Protein AF-A0A554LHC1-F1 (afdb_monomer)

Organism: NCBI:txid2017148

Mean predicted aligned error: 5.42 Å

Sequence (116 aa):
MLSLILASFFDATATSIDKFVINRKGLKIDVFLFYLFFYLFISAGIMLLLFGFHISTEMFSLDNLILFVLMILIAITWNWFYFRGLKSEKLEEFESWILFAPLLTIIFSILFFNFN

Radius of gyration: 17.35 Å; Cα contacts (8 Å, |Δi|>4): 31; chains: 1; bounding box: 40×37×42 Å

Foldseek 3Di:
DVVVVVVVVVVLVVLVVLLCCCAVVVDDLVVVVVVVVVVVVVVVVVCCVVVHVDDDPVCVDPVNVVVVVVVVVVVSVVSSVLSVCSNPDDPVVSVVVVVCVVVVVVVVCCVPVVDD

Structure (mmCIF, N/CA/C/O backbone):
data_AF-A0A554LHC1-F1
#
_entry.id   AF-A0A554LHC1-F1
#
loop_
_atom_site.group_PDB
_atom_site.id
_atom_site.type_symbol
_atom_site.label_atom_id
_atom_site.label_alt_id
_atom_site.label_comp_id
_atom_site.label_asym_id
_atom_site.label_entity_id
_atom_site.label_seq_id
_atom_site.pdbx_PDB_ins_code
_atom_site.Cartn_x
_atom_site.Cartn_y
_atom_site.Cartn_z
_atom_site.occupancy
_atom_site.B_iso_or_equiv
_atom_site.auth_seq_id
_atom_site.auth_comp_id
_atom_site.auth_asym_id
_atom_site.auth_atom_id
_atom_site.pdbx_PDB_model_num
ATOM 1 N N . MET A 1 1 ? 19.625 4.550 13.975 1.00 81.31 1 MET A N 1
ATOM 2 C CA . MET A 1 1 ? 18.699 4.502 15.133 1.00 81.31 1 MET A CA 1
ATOM 3 C C . MET A 1 1 ? 17.629 5.582 15.046 1.00 81.31 1 MET A C 1
ATOM 5 O O . MET A 1 1 ? 16.467 5.214 15.015 1.00 81.31 1 MET A O 1
ATOM 9 N N . LEU A 1 2 ? 17.978 6.871 14.914 1.00 92.62 2 LEU A N 1
ATOM 10 C CA . LEU A 1 2 ? 16.983 7.946 14.734 1.00 92.62 2 LEU A CA 1
ATOM 11 C C . LEU A 1 2 ? 16.033 7.700 13.545 1.00 92.62 2 LEU A C 1
ATOM 13 O O . LEU A 1 2 ? 14.826 7.840 13.689 1.00 92.62 2 LEU A O 1
ATOM 17 N N . SER A 1 3 ? 16.565 7.259 12.400 1.00 91.88 3 SER A N 1
ATOM 18 C CA . SER A 1 3 ? 15.772 6.911 11.212 1.00 91.88 3 SER A CA 1
ATOM 19 C C . SER A 1 3 ? 14.744 5.804 11.461 1.00 91.88 3 SER A C 1
ATOM 21 O O . SER A 1 3 ? 13.632 5.890 10.959 1.00 91.88 3 SER A O 1
ATOM 23 N N . LEU A 1 4 ? 15.097 4.794 12.262 1.00 91.00 4 LEU A N 1
ATOM 24 C CA . LEU A 1 4 ? 14.206 3.684 12.605 1.00 91.00 4 LEU A CA 1
ATOM 25 C C . LEU A 1 4 ? 13.074 4.148 13.524 1.00 91.00 4 LEU A C 1
ATOM 27 O O . LEU A 1 4 ? 11.929 3.784 13.298 1.00 91.00 4 LEU A O 1
ATOM 31 N N . ILE A 1 5 ? 13.390 4.993 14.511 1.00 93.31 5 ILE A N 1
ATOM 32 C CA . ILE A 1 5 ? 12.395 5.569 15.428 1.00 93.31 5 ILE A CA 1
ATOM 33 C C . ILE A 1 5 ? 11.410 6.451 14.656 1.00 93.31 5 ILE A C 1
ATOM 35 O O . ILE A 1 5 ? 10.199 6.351 14.849 1.00 93.31 5 ILE A O 1
ATOM 39 N N . LEU A 1 6 ? 11.924 7.290 13.753 1.00 94.25 6 LEU A N 1
ATOM 40 C CA . LEU A 1 6 ? 11.085 8.113 12.887 1.00 94.25 6 LEU A CA 1
ATOM 41 C C . LEU A 1 6 ? 10.208 7.240 11.987 1.00 94.25 6 LEU A C 1
ATOM 43 O O . LEU A 1 6 ? 9.007 7.474 11.926 1.00 94.25 6 LEU A O 1
ATOM 47 N N . ALA A 1 7 ? 10.774 6.212 11.350 1.00 90.69 7 ALA A N 1
ATOM 48 C CA . ALA A 1 7 ? 10.014 5.289 10.513 1.00 90.69 7 ALA A CA 1
ATOM 49 C C . ALA A 1 7 ? 8.881 4.607 11.295 1.00 90.69 7 ALA A C 1
ATOM 51 O O . ALA A 1 7 ? 7.742 4.653 10.848 1.00 90.69 7 ALA A O 1
ATOM 52 N N . SER A 1 8 ? 9.154 4.072 12.492 1.00 90.12 8 SER A N 1
ATOM 53 C CA . SER A 1 8 ? 8.116 3.453 13.328 1.00 90.12 8 SER A CA 1
ATOM 54 C C . SER A 1 8 ? 7.039 4.445 13.769 1.00 90.12 8 SER A C 1
ATOM 56 O O . SER A 1 8 ? 5.865 4.099 13.826 1.00 90.12 8 SER A O 1
ATOM 58 N N . PHE A 1 9 ? 7.417 5.696 14.056 1.00 93.69 9 PHE A N 1
ATOM 59 C CA . PHE A 1 9 ? 6.457 6.732 14.430 1.00 93.69 9 PHE A CA 1
ATOM 60 C C . PHE A 1 9 ? 5.539 7.104 13.260 1.00 93.69 9 PHE A C 1
ATOM 62 O O . PHE A 1 9 ? 4.323 7.210 13.435 1.00 93.69 9 PHE A O 1
ATOM 69 N N . PHE A 1 10 ? 6.106 7.284 12.063 1.00 93.12 10 PHE A N 1
ATOM 70 C CA . PHE A 1 10 ? 5.328 7.566 10.859 1.00 93.12 10 PHE A CA 1
ATOM 71 C C . PHE A 1 10 ? 4.417 6.397 10.487 1.00 93.12 10 PHE A C 1
ATOM 73 O O . PHE A 1 10 ? 3.268 6.641 10.136 1.00 93.12 10 PHE A O 1
ATOM 80 N N . ASP A 1 11 ? 4.888 5.159 10.626 1.00 90.25 11 ASP A N 1
ATOM 81 C CA . ASP A 1 11 ? 4.109 3.952 10.337 1.00 90.25 11 ASP A CA 1
ATOM 82 C C . ASP A 1 11 ? 2.906 3.794 11.285 1.00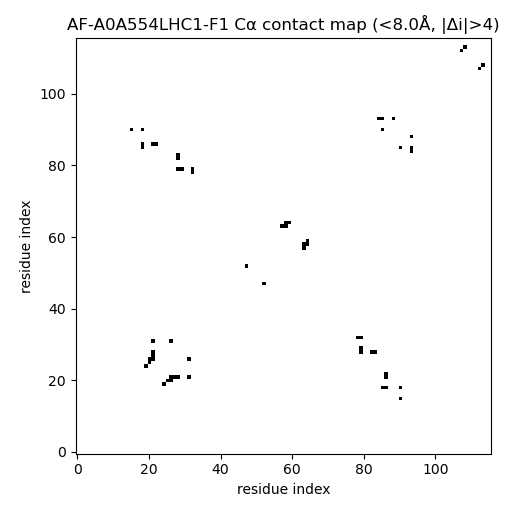 90.25 11 ASP A C 1
ATOM 84 O O . ASP A 1 11 ? 1.764 3.650 10.840 1.00 90.25 11 ASP A O 1
ATOM 88 N N . ALA A 1 12 ? 3.124 3.960 12.595 1.00 90.88 12 ALA A N 1
ATOM 89 C CA . ALA A 1 12 ? 2.049 3.935 13.592 1.00 90.88 12 ALA A CA 1
ATOM 90 C C . ALA A 1 12 ? 1.031 5.069 13.371 1.00 90.88 12 ALA A C 1
ATOM 92 O O . ALA A 1 12 ? -0.186 4.876 13.476 1.00 90.88 12 ALA A O 1
ATOM 93 N N . THR A 1 13 ? 1.521 6.264 13.022 1.00 93.69 13 THR A N 1
ATOM 94 C CA . THR A 1 13 ? 0.668 7.420 12.718 1.00 93.69 13 THR A CA 1
ATOM 95 C C . THR A 1 13 ? -0.159 7.178 11.456 1.00 93.69 13 THR A C 1
ATOM 97 O O . THR A 1 13 ? -1.365 7.427 11.466 1.00 93.69 13 THR A O 1
ATOM 100 N N . ALA A 1 14 ? 0.455 6.665 10.389 1.00 91.62 14 ALA A N 1
ATOM 101 C CA . ALA A 1 14 ? -0.222 6.352 9.134 1.00 91.62 14 ALA A CA 1
ATOM 102 C C . ALA A 1 14 ? -1.324 5.307 9.346 1.00 91.62 14 ALA A C 1
ATOM 104 O O . ALA A 1 14 ? -2.47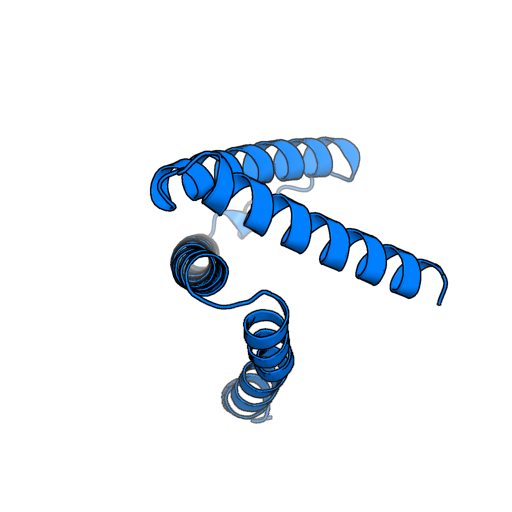8 5.564 9.009 1.00 91.62 14 ALA A O 1
ATOM 105 N N . THR A 1 15 ? -1.009 4.200 10.022 1.00 92.12 15 THR A N 1
ATOM 106 C CA . THR A 1 15 ? -1.973 3.124 10.308 1.00 92.12 15 THR A CA 1
ATOM 107 C C . THR A 1 15 ? -3.151 3.626 11.151 1.00 92.1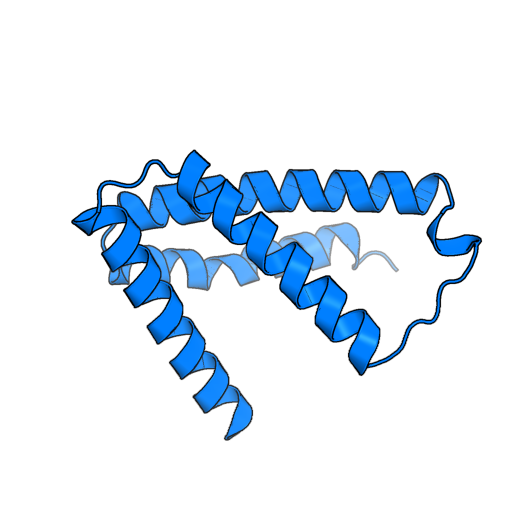2 15 THR A C 1
ATOM 109 O O . THR A 1 15 ? -4.315 3.306 10.882 1.00 92.12 15 THR A O 1
ATOM 112 N N . SER A 1 16 ? -2.879 4.487 12.137 1.00 93.19 16 SER A N 1
ATOM 113 C CA . SER A 1 16 ? -3.915 5.118 12.962 1.00 93.19 16 SER A CA 1
ATOM 114 C C . SER A 1 16 ? -4.822 6.051 12.151 1.00 93.19 16 SER A C 1
ATOM 116 O O . SER A 1 16 ? -6.047 6.026 12.312 1.00 93.19 16 SER A O 1
ATOM 118 N N . ILE A 1 17 ? -4.240 6.865 11.261 1.00 92.62 17 ILE A N 1
ATOM 119 C CA . ILE A 1 17 ? -4.987 7.749 10.356 1.00 92.62 17 ILE A CA 1
ATOM 120 C C . ILE A 1 17 ? -5.842 6.922 9.396 1.00 92.62 17 ILE A C 1
ATOM 122 O O . ILE A 1 17 ? -7.023 7.230 9.233 1.00 92.62 17 ILE A O 1
ATOM 126 N N . ASP A 1 18 ? -5.302 5.853 8.816 1.00 91.81 18 ASP A N 1
ATOM 127 C CA . ASP A 1 18 ? -6.026 4.982 7.889 1.00 91.81 18 ASP A CA 1
ATOM 128 C C . ASP A 1 18 ? -7.224 4.322 8.572 1.00 91.81 18 ASP A C 1
ATOM 130 O O . ASP A 1 18 ? -8.353 4.404 8.076 1.00 91.81 18 ASP A O 1
ATOM 134 N N . LYS A 1 19 ? -7.024 3.762 9.773 1.00 91.75 19 LYS A N 1
ATOM 135 C CA . LYS A 1 19 ? -8.111 3.214 10.598 1.00 91.75 19 LYS A CA 1
ATOM 136 C C . LYS A 1 19 ? -9.182 4.264 10.868 1.00 91.75 19 LYS A C 1
ATOM 138 O O . LYS A 1 19 ? -10.378 3.986 10.734 1.00 91.75 19 LYS A O 1
ATOM 143 N N . PHE A 1 20 ? -8.768 5.473 11.245 1.00 91.44 20 PHE A N 1
ATOM 144 C CA . PHE A 1 20 ? -9.682 6.577 11.509 1.00 91.44 20 PHE A CA 1
ATOM 145 C C . PHE A 1 20 ? -10.482 6.949 10.257 1.00 91.44 20 PHE A C 1
ATOM 147 O O . PHE A 1 20 ? -11.708 7.020 10.318 1.00 91.44 20 PHE A O 1
ATOM 154 N N . VAL A 1 21 ? -9.820 7.141 9.115 1.00 89.56 21 VAL A N 1
ATOM 155 C CA . VAL A 1 21 ? -10.441 7.530 7.842 1.00 89.56 21 VAL A CA 1
ATOM 156 C C . VAL A 1 21 ? -11.428 6.466 7.366 1.00 89.56 21 VAL A C 1
ATOM 158 O O . VAL A 1 21 ? -12.573 6.800 7.053 1.00 89.56 21 VAL A O 1
ATOM 161 N N . ILE A 1 22 ? -11.031 5.194 7.365 1.00 89.44 22 ILE A N 1
ATOM 162 C CA . ILE A 1 22 ? -11.860 4.086 6.878 1.00 89.44 22 ILE A CA 1
ATOM 163 C C . ILE A 1 22 ? -13.108 3.902 7.752 1.00 89.44 22 ILE A C 1
ATOM 165 O O . ILE A 1 22 ? -14.207 3.716 7.220 1.00 89.44 22 ILE A O 1
ATOM 169 N N . ASN A 1 23 ? -12.974 4.007 9.078 1.00 87.31 23 ASN A N 1
ATOM 170 C CA . ASN A 1 23 ? -14.098 3.813 9.996 1.00 87.31 23 ASN A CA 1
ATOM 171 C C . ASN A 1 23 ? -15.003 5.036 10.111 1.00 87.31 23 ASN A C 1
ATOM 173 O O . ASN A 1 23 ? -16.222 4.904 10.032 1.00 87.31 23 ASN A O 1
ATOM 177 N N . ARG A 1 24 ? -14.440 6.235 10.305 1.00 84.88 24 ARG A N 1
ATOM 178 C CA . ARG A 1 24 ? -15.240 7.447 10.550 1.00 84.88 24 ARG A CA 1
ATOM 179 C C . ARG A 1 24 ? -15.898 7.980 9.291 1.00 84.88 24 ARG A C 1
ATOM 181 O O . ARG A 1 24 ? -17.016 8.474 9.380 1.00 84.88 24 ARG A O 1
ATOM 188 N N . LYS A 1 25 ? -15.234 7.891 8.133 1.00 82.62 25 LYS A N 1
ATOM 189 C CA . LYS A 1 25 ? -15.815 8.350 6.860 1.00 82.62 25 LYS A CA 1
ATOM 190 C C . LYS A 1 25 ? -16.617 7.262 6.146 1.00 82.62 25 LYS A C 1
ATOM 192 O O . LYS A 1 25 ? -17.173 7.532 5.087 1.00 82.62 25 LYS A O 1
ATOM 197 N N . GLY A 1 26 ? -16.668 6.044 6.699 1.00 82.31 26 GLY A N 1
ATOM 198 C CA . GLY A 1 26 ? -17.418 4.926 6.123 1.00 82.31 26 GLY A CA 1
ATOM 199 C C . GLY A 1 26 ? -16.962 4.552 4.711 1.00 82.31 26 GLY A C 1
ATOM 200 O O . GLY A 1 26 ? -17.743 3.991 3.942 1.00 82.31 26 GLY A O 1
ATOM 201 N N . LEU A 1 27 ? -15.717 4.879 4.351 1.00 86.88 27 LEU A N 1
ATOM 202 C CA . LEU A 1 27 ? -15.208 4.650 3.007 1.00 86.88 27 LEU A CA 1
ATOM 203 C C . LEU A 1 27 ? -15.234 3.151 2.688 1.00 86.88 27 LEU A C 1
ATOM 205 O O . LEU A 1 27 ? -14.906 2.284 3.512 1.00 86.88 27 LEU A O 1
ATOM 209 N N . LYS A 1 28 ? -15.667 2.843 1.464 1.00 90.44 28 LYS A N 1
ATOM 210 C CA . LYS A 1 28 ? -15.525 1.502 0.903 1.00 90.44 28 LYS A CA 1
ATOM 211 C C . LYS A 1 28 ? -14.039 1.248 0.667 1.00 90.44 28 LYS A C 1
ATOM 213 O O . LYS A 1 28 ? -13.341 2.129 0.167 1.00 90.44 28 LYS A O 1
ATOM 218 N N . ILE A 1 29 ? -13.581 0.052 1.027 1.00 90.50 29 ILE A N 1
ATOM 219 C CA . ILE A 1 29 ? -12.165 -0.329 0.937 1.00 90.50 29 ILE A CA 1
ATOM 220 C C . ILE A 1 29 ? -11.672 -0.187 -0.504 1.00 90.50 29 ILE A C 1
ATOM 222 O O . ILE A 1 29 ? -10.610 0.375 -0.725 1.00 90.50 29 ILE A O 1
ATOM 226 N N . ASP A 1 30 ? -12.487 -0.575 -1.483 1.00 91.25 30 ASP A N 1
ATOM 227 C CA . ASP A 1 30 ? -12.121 -0.505 -2.903 1.00 91.25 30 ASP A CA 1
ATOM 228 C C . ASP A 1 30 ? -11.856 0.938 -3.369 1.00 91.25 30 ASP A C 1
ATOM 230 O O . ASP A 1 30 ? -10.921 1.199 -4.122 1.00 91.25 30 ASP A O 1
ATOM 234 N N . VAL A 1 31 ? -12.642 1.898 -2.866 1.00 91.44 31 VAL A N 1
ATOM 235 C CA . VAL A 1 31 ? -12.460 3.328 -3.165 1.00 91.44 31 VAL A CA 1
ATOM 236 C C . VAL A 1 31 ? -11.188 3.850 -2.504 1.00 91.44 31 VAL A C 1
ATOM 238 O O . VAL A 1 31 ? -10.420 4.576 -3.129 1.00 91.44 31 VAL A O 1
ATOM 241 N N . PHE A 1 32 ? -10.944 3.463 -1.251 1.00 91.44 32 PHE A N 1
ATOM 242 C CA . PHE A 1 32 ? -9.722 3.829 -0.540 1.00 91.44 32 PHE A CA 1
ATOM 243 C C . PHE A 1 32 ? -8.472 3.288 -1.252 1.00 91.44 32 PHE A C 1
ATOM 245 O O . PHE A 1 32 ? -7.537 4.044 -1.503 1.00 91.44 32 PHE A O 1
ATOM 252 N N . LEU A 1 33 ? -8.493 2.015 -1.657 1.00 92.06 33 LEU A N 1
ATOM 253 C CA . LEU A 1 33 ? -7.417 1.375 -2.414 1.00 92.06 33 LEU A CA 1
ATOM 254 C C . LEU A 1 33 ? -7.144 2.082 -3.738 1.00 92.06 33 LEU A C 1
ATOM 256 O O . LEU A 1 33 ? -5.985 2.300 -4.074 1.00 92.06 33 LEU A O 1
ATOM 260 N N . PHE A 1 34 ? -8.187 2.469 -4.475 1.00 93.44 34 PHE A N 1
ATOM 261 C CA . PHE A 1 34 ? -8.014 3.203 -5.726 1.00 93.44 34 PHE A CA 1
ATOM 262 C C . PHE A 1 34 ? -7.214 4.494 -5.512 1.00 93.44 34 PHE A C 1
ATOM 264 O O . PHE A 1 34 ? -6.236 4.738 -6.218 1.00 93.44 34 PHE A O 1
ATOM 271 N N . TYR A 1 35 ? -7.579 5.291 -4.500 1.00 92.62 35 TYR A N 1
ATOM 272 C CA . TYR A 1 35 ? -6.830 6.503 -4.169 1.00 92.62 35 TYR A CA 1
ATOM 273 C C . TYR A 1 35 ? -5.414 6.191 -3.686 1.00 92.62 35 TYR A C 1
ATOM 275 O O . TYR A 1 35 ? -4.481 6.860 -4.119 1.00 92.62 35 TYR A O 1
ATOM 283 N N . LEU A 1 36 ? -5.231 5.171 -2.845 1.00 91.62 36 LEU A N 1
ATOM 284 C CA . LEU A 1 36 ? -3.913 4.758 -2.364 1.00 91.62 36 LEU A CA 1
ATOM 285 C C . LEU A 1 36 ? -2.973 4.416 -3.528 1.00 91.62 36 LEU A C 1
ATOM 287 O O . LEU A 1 36 ? -1.884 4.977 -3.619 1.00 91.62 36 LEU A O 1
ATOM 291 N N . PHE A 1 37 ? -3.403 3.549 -4.447 1.00 92.75 37 PHE A N 1
ATOM 292 C CA . PHE A 1 37 ? -2.606 3.173 -5.617 1.00 92.75 37 PHE A CA 1
ATOM 293 C C . PHE A 1 37 ? -2.357 4.356 -6.552 1.00 92.75 37 PHE A C 1
ATOM 295 O O . PHE A 1 37 ? -1.260 4.487 -7.091 1.00 92.75 37 PHE A O 1
ATOM 302 N N . PHE A 1 38 ? -3.334 5.250 -6.709 1.00 94.19 38 PHE A N 1
ATOM 303 C CA . PHE A 1 38 ? -3.155 6.476 -7.480 1.00 94.19 38 PHE A CA 1
ATOM 304 C C . PHE A 1 38 ? -2.083 7.390 -6.864 1.00 94.19 38 PHE A C 1
ATOM 306 O O . PHE A 1 38 ? -1.187 7.856 -7.569 1.00 94.19 38 PHE A O 1
ATOM 313 N N . TYR A 1 39 ? -2.119 7.600 -5.545 1.00 93.38 39 TYR A N 1
ATOM 314 C CA . TYR A 1 39 ? -1.100 8.376 -4.836 1.00 93.38 39 TYR A CA 1
ATOM 315 C C . TYR A 1 39 ? 0.275 7.707 -4.882 1.00 93.38 39 TYR A C 1
ATOM 317 O O . TYR A 1 39 ? 1.265 8.409 -5.074 1.00 93.38 39 TYR A O 1
ATOM 325 N N . LEU A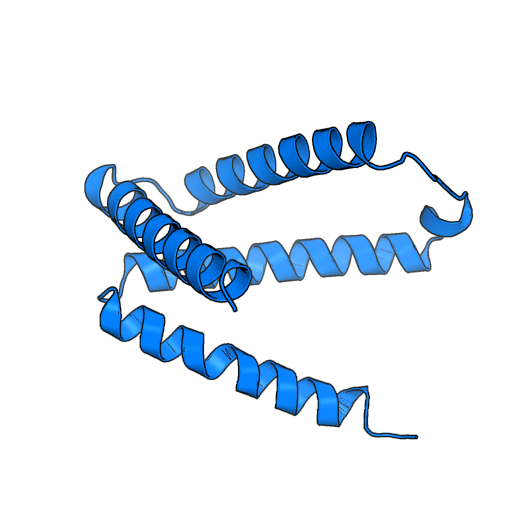 1 40 ? 0.346 6.377 -4.758 1.00 91.12 40 LEU A N 1
ATOM 326 C CA . LEU A 1 40 ? 1.589 5.612 -4.902 1.00 91.12 40 LEU A CA 1
ATOM 327 C C . LEU A 1 40 ? 2.178 5.741 -6.305 1.00 91.12 40 LEU A C 1
ATOM 329 O O . LEU A 1 40 ? 3.381 5.920 -6.448 1.00 91.12 40 LEU A O 1
ATOM 333 N N . PHE A 1 41 ? 1.343 5.690 -7.342 1.00 92.38 41 PHE A N 1
ATOM 334 C CA . PHE A 1 41 ? 1.792 5.871 -8.717 1.00 92.38 41 PHE A CA 1
ATOM 335 C C . PHE A 1 41 ? 2.389 7.267 -8.933 1.00 92.38 41 PHE A C 1
ATOM 337 O O . PHE A 1 41 ? 3.489 7.393 -9.471 1.00 92.38 41 PHE A O 1
ATOM 344 N N . ILE A 1 42 ? 1.700 8.314 -8.467 1.00 95.69 42 ILE A N 1
ATOM 345 C CA . ILE A 1 42 ? 2.191 9.694 -8.577 1.00 95.69 42 ILE A CA 1
ATOM 346 C C . ILE A 1 42 ? 3.485 9.874 -7.784 1.00 95.69 42 ILE A C 1
ATOM 348 O O . ILE A 1 42 ? 4.446 10.435 -8.308 1.00 95.69 42 ILE A O 1
ATOM 352 N N . SER A 1 43 ? 3.528 9.413 -6.532 1.00 93.06 43 SER A N 1
ATOM 353 C CA . SER A 1 43 ? 4.701 9.591 -5.678 1.00 93.06 43 SER A CA 1
ATOM 354 C C . SER A 1 43 ? 5.903 8.818 -6.214 1.00 93.06 43 SER A C 1
ATOM 356 O O . SER A 1 43 ? 6.987 9.392 -6.302 1.00 93.06 43 SER A O 1
ATOM 358 N N . ALA A 1 44 ? 5.714 7.576 -6.666 1.00 90.25 44 ALA A N 1
ATOM 359 C CA . ALA A 1 44 ? 6.756 6.796 -7.323 1.00 90.25 44 ALA A CA 1
ATOM 360 C C . ALA A 1 44 ? 7.252 7.489 -8.599 1.00 90.25 44 ALA A C 1
ATOM 362 O O . ALA A 1 44 ? 8.459 7.603 -8.792 1.00 90.25 44 ALA A O 1
ATOM 363 N N . GLY A 1 45 ? 6.346 8.021 -9.427 1.00 90.69 45 GLY A N 1
ATOM 364 C CA . GLY A 1 45 ? 6.703 8.772 -10.632 1.00 90.69 45 GLY A CA 1
ATOM 365 C C . GLY A 1 45 ? 7.537 10.020 -10.330 1.00 90.69 45 GLY A C 1
ATOM 366 O O . GLY A 1 45 ? 8.574 10.232 -10.954 1.00 90.69 45 GLY A O 1
ATOM 367 N N . ILE A 1 46 ? 7.138 10.817 -9.334 1.00 93.25 46 ILE A N 1
ATOM 368 C CA . ILE A 1 46 ? 7.896 12.000 -8.893 1.00 93.25 46 ILE A CA 1
ATOM 369 C C . ILE A 1 46 ? 9.275 11.595 -8.363 1.00 93.25 46 ILE A C 1
ATOM 371 O O . ILE A 1 46 ? 10.273 12.215 -8.723 1.00 93.25 46 ILE A O 1
ATOM 375 N N . MET A 1 47 ? 9.354 10.550 -7.537 1.00 90.12 47 MET A N 1
ATOM 376 C CA . MET A 1 47 ? 10.630 10.056 -7.009 1.00 90.12 47 MET A CA 1
ATOM 377 C C . MET A 1 47 ? 11.556 9.592 -8.135 1.00 90.12 47 MET A C 1
ATOM 379 O O . MET A 1 47 ? 12.742 9.906 -8.118 1.00 90.12 47 MET A O 1
ATOM 383 N N . LEU A 1 48 ? 11.017 8.920 -9.151 1.00 88.75 48 LEU A N 1
ATOM 384 C CA . LEU A 1 48 ? 11.785 8.462 -10.306 1.00 88.75 48 LEU A CA 1
ATOM 385 C C . LEU A 1 48 ? 12.329 9.647 -11.129 1.00 88.75 48 LEU A C 1
ATOM 387 O O . LEU A 1 48 ? 13.479 9.620 -11.565 1.00 88.75 48 LEU A O 1
ATOM 391 N N . LEU A 1 49 ? 11.556 10.732 -11.263 1.00 88.50 49 LEU A N 1
ATOM 392 C CA . LEU A 1 49 ? 12.022 11.978 -11.888 1.00 88.50 49 LEU A CA 1
ATOM 393 C C . LEU A 1 49 ? 13.122 12.683 -11.077 1.00 88.50 49 LEU A C 1
ATOM 395 O O . LEU A 1 49 ? 14.039 13.247 -11.668 1.00 88.50 49 LEU A O 1
ATOM 399 N N . LEU A 1 50 ? 13.039 12.664 -9.744 1.00 90.75 50 LEU A N 1
ATOM 400 C CA . LEU A 1 50 ? 13.981 13.363 -8.861 1.00 90.75 50 LEU A CA 1
ATOM 401 C C . LEU A 1 50 ? 15.292 12.596 -8.631 1.00 90.75 50 LEU A C 1
ATOM 403 O O . LEU A 1 50 ? 16.345 13.221 -8.527 1.00 90.75 50 LEU A O 1
ATOM 407 N N . PHE A 1 51 ? 15.236 11.266 -8.527 1.00 84.31 51 PHE A N 1
ATOM 408 C CA . PHE A 1 51 ? 16.362 10.432 -8.081 1.00 84.31 51 PHE A CA 1
ATOM 409 C C . PHE A 1 51 ? 17.027 9.608 -9.187 1.00 84.31 51 PHE A C 1
ATOM 411 O O . PHE A 1 51 ? 18.054 8.982 -8.936 1.00 84.31 51 PHE A O 1
ATOM 418 N N . GLY A 1 52 ? 16.504 9.648 -10.414 1.00 70.88 52 GLY A N 1
ATOM 419 C CA . GLY A 1 52 ? 17.208 9.135 -11.584 1.00 70.88 52 GLY A CA 1
ATOM 420 C C . GLY A 1 52 ? 16.321 8.322 -12.515 1.00 70.88 52 GLY A C 1
ATOM 421 O O . GLY A 1 52 ? 15.770 7.287 -12.152 1.00 70.88 52 GLY A O 1
ATOM 422 N N . PHE A 1 53 ? 16.270 8.769 -13.767 1.00 72.00 53 PHE A N 1
ATOM 423 C CA . PHE A 1 53 ? 15.562 8.119 -14.863 1.00 72.00 53 PHE A CA 1
ATOM 424 C C . PHE A 1 53 ? 16.563 7.269 -15.660 1.00 72.00 53 PHE A C 1
ATOM 426 O O . PHE A 1 53 ? 17.152 7.737 -16.630 1.00 72.00 53 PHE A O 1
ATOM 433 N N . HIS A 1 54 ? 16.857 6.050 -15.206 1.00 77.25 54 HIS A N 1
ATOM 434 C CA . HIS A 1 54 ? 17.708 5.107 -15.949 1.00 77.25 54 HIS A CA 1
ATOM 435 C C . HIS A 1 54 ? 16.840 3.980 -16.496 1.00 77.25 54 HIS A C 1
ATOM 437 O O . HIS A 1 54 ? 16.708 2.924 -15.886 1.00 77.25 54 HIS A O 1
ATOM 443 N N . ILE A 1 55 ? 16.209 4.239 -17.640 1.00 79.81 55 ILE A N 1
ATOM 444 C CA . ILE A 1 55 ? 15.415 3.234 -18.343 1.00 79.81 55 ILE A CA 1
ATOM 445 C C . ILE A 1 55 ? 16.346 2.426 -19.243 1.00 79.81 55 ILE A C 1
ATOM 447 O O . ILE A 1 55 ? 16.895 2.963 -20.206 1.00 79.81 55 ILE A O 1
ATOM 451 N N . SER A 1 56 ? 16.499 1.135 -18.951 1.00 85.81 56 SER A N 1
ATOM 452 C CA . SER A 1 56 ? 17.076 0.181 -19.898 1.00 85.81 56 SER A CA 1
ATOM 453 C C . SER A 1 56 ? 15.961 -0.490 -20.699 1.00 85.81 56 SER A C 1
ATOM 455 O O . SER A 1 56 ? 14.842 -0.676 -20.220 1.00 85.81 56 SER A O 1
ATOM 457 N N . THR A 1 57 ? 16.258 -0.881 -21.936 1.00 88.62 57 THR A N 1
ATOM 458 C CA . THR A 1 57 ? 15.318 -1.643 -22.773 1.00 88.62 57 THR A CA 1
ATOM 459 C C . THR A 1 57 ? 14.984 -3.008 -22.168 1.00 88.62 57 THR A C 1
ATOM 461 O O . THR A 1 57 ? 13.883 -3.512 -22.373 1.00 88.62 57 THR A O 1
ATOM 464 N N . GLU A 1 58 ? 15.889 -3.571 -21.364 1.00 90.31 58 GLU A N 1
ATOM 465 C CA . GLU A 1 58 ? 15.687 -4.824 -20.631 1.00 90.31 58 GLU A CA 1
ATOM 466 C C . GLU A 1 58 ? 14.525 -4.749 -19.631 1.00 90.31 58 GLU A C 1
ATOM 468 O O . GLU A 1 58 ? 13.877 -5.763 -19.385 1.00 90.31 58 GLU A O 1
ATOM 473 N N . MET A 1 59 ? 14.190 -3.566 -19.099 1.00 86.88 59 MET A N 1
ATOM 474 C CA . MET A 1 59 ? 13.029 -3.395 -18.208 1.00 86.88 59 MET A CA 1
ATOM 475 C C . MET A 1 59 ? 11.701 -3.758 -18.886 1.00 86.88 59 MET A C 1
ATOM 477 O O . MET A 1 59 ? 10.755 -4.146 -18.207 1.00 86.88 59 MET A O 1
ATOM 481 N N . PHE A 1 60 ? 11.637 -3.661 -20.217 1.00 91.69 60 PHE A N 1
ATOM 482 C CA . PHE A 1 60 ? 10.460 -4.007 -21.018 1.00 91.69 60 PHE A CA 1
ATOM 483 C C . PHE A 1 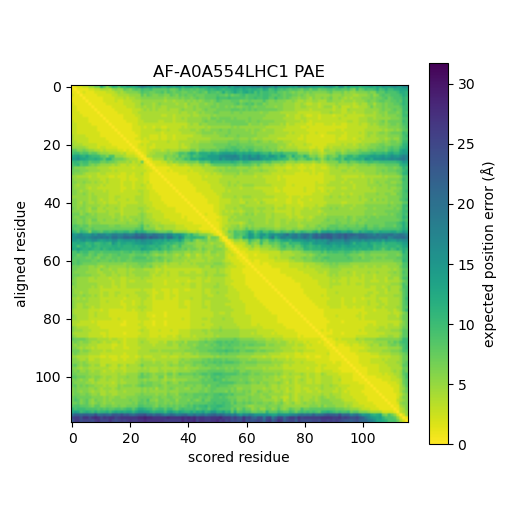60 ? 10.538 -5.415 -21.619 1.00 91.69 60 PHE A C 1
ATOM 485 O O . PHE A 1 60 ? 9.769 -5.739 -22.526 1.00 91.69 60 PHE A O 1
ATOM 492 N N . SER A 1 61 ? 11.459 -6.261 -21.144 1.00 95.44 61 SER A N 1
ATOM 493 C CA . SER A 1 61 ? 11.457 -7.679 -21.498 1.00 95.44 61 SER A CA 1
ATOM 494 C C . SER A 1 61 ? 10.158 -8.346 -21.031 1.00 95.44 61 SER A C 1
ATOM 496 O O . SER A 1 61 ? 9.545 -7.939 -20.040 1.00 95.44 61 SER A O 1
ATOM 498 N N . LEU A 1 62 ? 9.726 -9.386 -21.748 1.00 95.12 62 LEU A N 1
ATOM 499 C CA . LEU A 1 62 ? 8.488 -10.097 -21.425 1.00 95.12 62 LEU A CA 1
ATOM 500 C C . LEU A 1 62 ? 8.513 -10.662 -19.995 1.00 95.12 62 LEU A C 1
ATOM 502 O O . LEU A 1 62 ? 7.520 -10.547 -19.280 1.00 95.12 62 LEU A O 1
ATOM 506 N N . ASP A 1 63 ? 9.656 -11.198 -19.564 1.00 95.50 63 ASP A N 1
ATOM 507 C CA . ASP A 1 63 ? 9.834 -11.761 -18.222 1.00 95.50 63 ASP A CA 1
ATOM 508 C C . ASP A 1 63 ? 9.639 -10.695 -17.135 1.00 95.50 63 ASP A C 1
ATOM 510 O O . ASP A 1 63 ? 8.897 -10.905 -16.172 1.00 95.50 63 ASP A O 1
ATOM 514 N N . ASN A 1 64 ? 10.226 -9.508 -17.324 1.00 94.00 64 ASN A N 1
ATOM 515 C CA . ASN A 1 64 ? 10.085 -8.393 -16.386 1.00 94.00 64 ASN A CA 1
ATOM 516 C C . ASN A 1 64 ? 8.654 -7.843 -16.359 1.00 94.00 64 ASN A C 1
ATOM 518 O O . ASN A 1 64 ? 8.146 -7.504 -15.290 1.00 94.00 64 ASN A O 1
ATOM 522 N N . LEU A 1 65 ? 7.969 -7.807 -17.505 1.00 94.50 65 LEU A N 1
ATOM 523 C CA . LEU A 1 65 ? 6.561 -7.413 -17.575 1.00 94.50 65 LEU A CA 1
ATOM 524 C C . LEU A 1 65 ? 5.651 -8.406 -16.842 1.00 94.50 65 LEU A C 1
ATOM 526 O O . LEU A 1 65 ? 4.750 -7.983 -16.117 1.00 94.50 65 LEU A O 1
ATOM 530 N N . ILE A 1 66 ? 5.897 -9.712 -16.981 1.00 96.06 66 ILE A N 1
ATOM 531 C CA . ILE A 1 66 ? 5.155 -10.745 -16.245 1.00 96.06 66 ILE A CA 1
ATOM 532 C C . ILE A 1 66 ? 5.368 -10.570 -14.737 1.00 96.06 66 ILE A C 1
ATOM 534 O O . ILE A 1 66 ? 4.392 -10.534 -13.984 1.00 96.06 66 ILE A O 1
ATOM 538 N N . LEU A 1 67 ? 6.618 -10.403 -14.293 1.00 95.06 67 LEU A N 1
ATOM 539 C CA . LEU A 1 67 ? 6.942 -10.168 -12.882 1.00 95.06 67 LEU A CA 1
ATOM 540 C C . LEU A 1 67 ? 6.280 -8.896 -12.344 1.00 95.06 67 LEU A C 1
ATOM 542 O O . LEU A 1 67 ? 5.734 -8.906 -11.241 1.00 95.06 67 LEU A O 1
ATOM 546 N N . PHE A 1 68 ? 6.268 -7.821 -13.130 1.00 92.62 68 PHE A N 1
ATOM 547 C CA . PHE A 1 68 ? 5.619 -6.567 -12.762 1.00 92.62 68 PHE A CA 1
ATOM 548 C C . PHE A 1 68 ? 4.105 -6.733 -12.573 1.00 92.62 68 PHE A C 1
ATOM 550 O O . PHE A 1 68 ? 3.550 -6.278 -11.571 1.00 92.62 68 PHE A O 1
ATOM 557 N N . VAL A 1 69 ? 3.431 -7.435 -13.488 1.00 94.94 69 VAL A N 1
ATOM 558 C CA . VAL A 1 69 ? 1.992 -7.719 -13.369 1.00 94.94 69 VAL A CA 1
ATOM 559 C C . VAL A 1 69 ? 1.704 -8.593 -12.148 1.00 94.94 69 VAL A C 1
ATOM 561 O O . VAL A 1 69 ? 0.790 -8.286 -11.383 1.00 94.94 69 VAL A O 1
ATOM 564 N N . LEU A 1 70 ? 2.497 -9.644 -11.914 1.00 95.50 70 LEU A N 1
ATOM 565 C CA . LEU A 1 70 ? 2.355 -10.498 -10.730 1.00 95.50 70 LEU A CA 1
ATOM 566 C C . LEU A 1 70 ? 2.534 -9.703 -9.433 1.00 95.50 70 LEU A C 1
ATOM 568 O O . LEU A 1 70 ? 1.728 -9.843 -8.514 1.00 95.50 70 LEU A O 1
ATOM 572 N N . MET A 1 71 ? 3.536 -8.823 -9.377 1.00 94.38 71 MET A N 1
ATOM 573 C CA . MET A 1 71 ? 3.767 -7.937 -8.237 1.00 94.38 71 MET A CA 1
ATOM 574 C C . MET A 1 71 ? 2.547 -7.048 -7.965 1.00 94.38 71 MET A C 1
ATOM 576 O O . MET A 1 71 ? 2.121 -6.943 -6.816 1.00 94.38 71 MET A O 1
ATOM 580 N N . ILE A 1 72 ? 1.947 -6.451 -9.001 1.00 92.88 72 ILE A N 1
ATOM 581 C CA . ILE A 1 72 ? 0.735 -5.631 -8.855 1.00 92.88 72 ILE A CA 1
ATOM 582 C C . ILE A 1 72 ? -0.427 -6.463 -8.305 1.00 92.88 72 ILE A C 1
ATOM 584 O O . ILE A 1 72 ? -1.099 -6.026 -7.372 1.00 92.88 72 ILE A O 1
ATOM 588 N N . LEU A 1 73 ? -0.665 -7.663 -8.840 1.00 94.94 73 LEU A N 1
ATOM 589 C CA . LEU A 1 73 ? -1.760 -8.528 -8.387 1.00 94.94 73 LEU A CA 1
ATOM 590 C C . LEU A 1 73 ? -1.601 -8.932 -6.916 1.00 94.94 73 LEU A C 1
ATOM 592 O O . LEU A 1 73 ?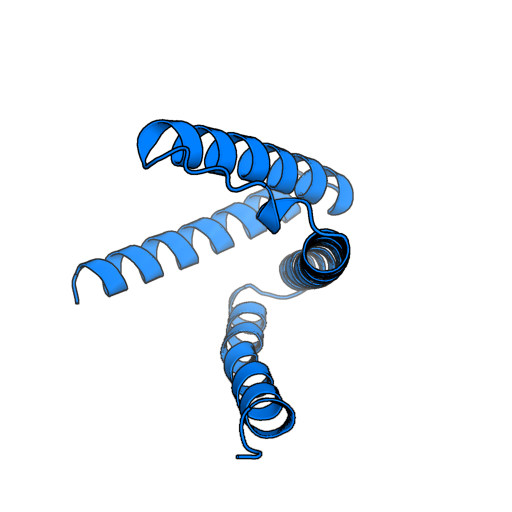 -2.566 -8.863 -6.147 1.00 94.94 73 LEU A O 1
ATOM 596 N N . ILE A 1 74 ? -0.385 -9.304 -6.509 1.00 94.50 74 ILE A N 1
ATOM 597 C CA . ILE A 1 74 ? -0.069 -9.624 -5.112 1.00 94.50 74 ILE A CA 1
ATOM 598 C C . ILE A 1 74 ? -0.264 -8.385 -4.236 1.00 94.50 74 ILE A C 1
ATOM 600 O O . ILE A 1 74 ? -0.913 -8.479 -3.196 1.00 94.50 74 ILE A O 1
ATOM 604 N N . ALA A 1 75 ? 0.224 -7.219 -4.667 1.00 92.75 75 ALA A N 1
ATOM 605 C CA . ALA A 1 75 ? 0.085 -5.972 -3.922 1.00 92.75 75 ALA A CA 1
ATOM 606 C C . ALA A 1 75 ? -1.386 -5.582 -3.720 1.00 92.75 75 ALA A C 1
ATOM 608 O O . ALA A 1 75 ? -1.771 -5.240 -2.604 1.00 92.75 75 ALA A O 1
ATOM 609 N N . ILE A 1 76 ? -2.224 -5.663 -4.758 1.00 93.12 76 ILE A N 1
ATOM 610 C CA . ILE A 1 76 ? -3.666 -5.384 -4.654 1.00 93.12 76 ILE A CA 1
ATOM 611 C C . ILE A 1 76 ? -4.318 -6.352 -3.666 1.00 93.12 76 ILE A C 1
ATOM 613 O O . ILE A 1 76 ? -5.046 -5.922 -2.772 1.00 93.12 76 ILE A O 1
ATOM 617 N N . THR A 1 77 ? -4.024 -7.647 -3.797 1.00 94.62 77 THR A N 1
ATOM 618 C CA . THR A 1 77 ? -4.594 -8.697 -2.945 1.00 94.62 77 THR A CA 1
ATOM 619 C C . THR A 1 77 ? -4.208 -8.491 -1.480 1.00 94.62 77 THR A C 1
ATOM 621 O O . THR A 1 77 ? -5.077 -8.473 -0.608 1.00 94.62 77 THR A O 1
ATOM 624 N N . TRP A 1 78 ? -2.919 -8.270 -1.209 1.00 94.00 78 TRP A N 1
ATOM 625 C CA . TRP A 1 78 ? -2.407 -7.995 0.132 1.00 94.00 78 TRP A CA 1
ATOM 626 C C . TRP A 1 78 ? -3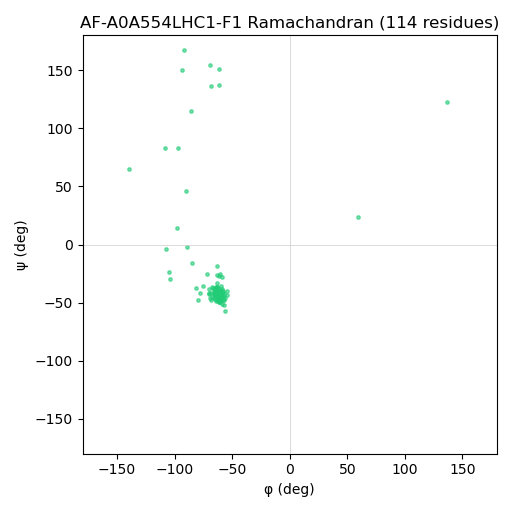.058 -6.754 0.737 1.00 94.00 78 TRP A C 1
ATOM 628 O O . TRP A 1 78 ? -3.599 -6.827 1.837 1.00 94.00 78 TRP A O 1
ATOM 638 N N . ASN A 1 79 ? -3.069 -5.632 0.009 1.00 94.06 79 ASN A N 1
ATOM 639 C CA . ASN A 1 79 ? -3.651 -4.388 0.509 1.00 94.06 79 ASN A CA 1
ATOM 640 C C . ASN A 1 79 ? -5.156 -4.535 0.768 1.00 94.06 79 ASN A C 1
ATOM 642 O O . ASN A 1 79 ? -5.663 -4.014 1.758 1.00 94.06 79 ASN A O 1
ATOM 646 N N . TRP A 1 80 ? -5.883 -5.285 -0.062 1.00 94.88 80 TRP A N 1
ATOM 647 C CA . TRP A 1 80 ? -7.300 -5.543 0.177 1.00 94.88 80 TRP A CA 1
ATOM 648 C C . TRP A 1 80 ? -7.547 -6.299 1.484 1.00 94.88 80 TRP A C 1
ATOM 650 O O . TRP A 1 80 ? -8.381 -5.872 2.286 1.00 94.88 80 TRP A O 1
ATOM 660 N N . PHE A 1 81 ? -6.792 -7.370 1.747 1.00 94.31 81 PHE A N 1
ATOM 661 C CA . PHE A 1 81 ? -6.874 -8.084 3.025 1.00 94.31 81 PHE A CA 1
ATOM 662 C C . PHE A 1 81 ? -6.418 -7.219 4.200 1.00 94.31 81 PHE A C 1
ATOM 664 O O . PHE A 1 81 ? -7.100 -7.197 5.225 1.00 94.31 81 PHE A O 1
ATOM 671 N N . TYR A 1 82 ? -5.331 -6.465 4.031 1.00 94.38 82 TYR A N 1
ATOM 672 C CA . TYR A 1 82 ? -4.794 -5.549 5.033 1.00 94.38 82 TYR A CA 1
ATOM 673 C C . TYR A 1 82 ? -5.851 -4.532 5.466 1.00 94.38 82 TYR A C 1
ATOM 675 O O . TYR A 1 82 ? -6.215 -4.494 6.636 1.00 94.38 82 TYR A O 1
ATOM 683 N N . PHE A 1 83 ? -6.428 -3.762 4.537 1.00 94.31 83 PHE A N 1
ATOM 684 C CA . PHE A 1 83 ? -7.412 -2.733 4.890 1.00 94.31 83 PHE A CA 1
ATOM 685 C C . PHE A 1 83 ? -8.753 -3.313 5.334 1.00 94.31 83 PHE A C 1
ATOM 687 O O . PHE A 1 83 ? -9.475 -2.677 6.103 1.00 94.31 83 PHE A O 1
ATOM 694 N N . ARG A 1 84 ? -9.098 -4.529 4.898 1.00 93.56 84 ARG A N 1
ATOM 695 C CA . ARG A 1 84 ? -10.270 -5.240 5.415 1.00 93.56 84 ARG A CA 1
ATOM 696 C C . ARG A 1 84 ? -10.084 -5.652 6.871 1.00 93.56 84 ARG A C 1
ATOM 698 O O . ARG A 1 84 ? -10.981 -5.375 7.664 1.00 93.56 84 ARG A O 1
ATOM 705 N N . GLY A 1 85 ? -8.941 -6.246 7.215 1.00 93.25 85 GLY A N 1
ATOM 706 C CA . GLY A 1 85 ? -8.586 -6.579 8.596 1.00 93.25 85 GLY A CA 1
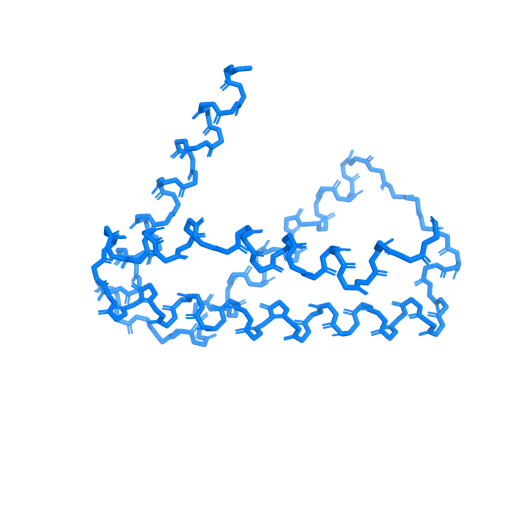ATOM 707 C C . GLY A 1 85 ? -8.450 -5.326 9.455 1.00 93.25 85 GLY A C 1
ATOM 708 O O . GLY A 1 85 ? -9.039 -5.243 10.530 1.00 93.25 85 GLY A O 1
ATOM 709 N N . LEU A 1 86 ? -7.791 -4.290 8.922 1.00 94.19 86 LEU A N 1
ATOM 710 C CA . LEU A 1 86 ? -7.686 -2.998 9.586 1.00 94.19 86 LEU A CA 1
ATOM 711 C C . LEU A 1 86 ? -9.068 -2.415 9.827 1.00 94.19 86 LEU A C 1
ATOM 713 O O . LEU A 1 86 ? -9.266 -1.806 10.858 1.00 94.19 86 LEU A O 1
ATOM 717 N N . LYS A 1 87 ? -10.052 -2.589 8.940 1.00 93.12 87 LYS A N 1
ATOM 718 C CA . LYS A 1 87 ? -11.421 -2.113 9.175 1.00 93.12 87 LYS A CA 1
ATOM 719 C C . LYS A 1 87 ? -12.129 -2.908 10.278 1.00 93.12 87 LYS A C 1
ATOM 721 O O . LYS A 1 87 ? -12.734 -2.271 11.141 1.00 93.12 87 LYS A O 1
ATOM 726 N N . SER A 1 88 ? -12.044 -4.242 10.271 1.00 91.94 88 SER A N 1
ATOM 727 C CA . SER A 1 88 ? -12.823 -5.121 11.159 1.00 91.94 88 SER A CA 1
ATOM 728 C C . SER A 1 88 ? -12.304 -5.208 12.594 1.00 91.94 88 SER A C 1
ATOM 730 O O . SER A 1 88 ? -13.111 -5.140 13.517 1.00 91.94 88 SER A O 1
ATOM 732 N N . GLU A 1 89 ? -10.990 -5.303 12.793 1.00 92.75 89 GLU A N 1
ATOM 733 C CA . GLU A 1 89 ? -10.393 -5.610 14.105 1.00 92.75 89 GLU A CA 1
ATOM 734 C C . GLU A 1 89 ? -10.049 -4.353 14.912 1.00 92.75 89 GLU A C 1
ATOM 736 O O . GLU A 1 89 ? -10.027 -3.239 14.379 1.00 92.75 89 GLU A O 1
ATOM 741 N N . LYS A 1 90 ? -9.749 -4.476 16.210 1.00 91.75 90 LYS A N 1
ATOM 742 C CA . LYS A 1 90 ? -9.141 -3.353 16.950 1.00 91.75 90 LYS A CA 1
ATOM 743 C C . LYS A 1 90 ? -7.713 -3.111 16.461 1.00 91.75 90 LYS A C 1
ATOM 745 O O . LYS A 1 90 ? -7.062 -4.027 15.974 1.00 91.75 90 LYS A O 1
ATOM 750 N N . LEU A 1 91 ? -7.219 -1.880 16.612 1.00 90.62 91 LEU A N 1
ATOM 751 C CA . LEU A 1 91 ? -5.875 -1.517 16.143 1.00 90.62 91 LEU A CA 1
ATOM 752 C C . LEU A 1 91 ? -4.791 -2.399 16.788 1.00 90.62 91 LEU A C 1
ATOM 754 O O . LEU A 1 91 ? -3.950 -2.933 16.082 1.00 90.62 91 LEU A O 1
ATOM 758 N N . GLU A 1 92 ? -4.881 -2.632 18.097 1.00 90.88 92 GLU A N 1
ATOM 759 C CA . GLU A 1 92 ? -3.936 -3.471 18.854 1.00 90.88 92 GLU A CA 1
ATOM 760 C C . GLU A 1 92 ? -3.931 -4.940 18.386 1.00 90.88 92 GLU A C 1
ATOM 762 O O . GLU A 1 92 ? -2.879 -5.570 18.249 1.00 90.88 92 GLU A O 1
ATOM 767 N N . GLU A 1 93 ? -5.116 -5.490 18.107 1.00 91.31 93 GLU A N 1
ATOM 768 C CA . GLU A 1 93 ? -5.283 -6.860 17.604 1.00 91.31 93 GLU A CA 1
ATOM 769 C C . GLU A 1 93 ? -4.739 -6.974 16.173 1.00 91.31 93 GLU A C 1
ATOM 771 O O . GLU A 1 93 ? -4.041 -7.930 15.837 1.00 91.31 93 GLU A O 1
ATOM 776 N N . PHE A 1 94 ? -5.006 -5.967 15.340 1.00 93.31 94 PHE A N 1
ATOM 777 C CA . PHE A 1 94 ? -4.503 -5.887 13.976 1.00 93.31 94 PHE A CA 1
ATOM 778 C C . PHE A 1 94 ? -2.974 -5.779 13.923 1.00 93.31 94 PHE A C 1
ATOM 780 O O . PHE A 1 94 ? -2.333 -6.545 13.206 1.00 93.31 94 PHE A O 1
ATOM 787 N N . GLU A 1 95 ? -2.375 -4.876 14.702 1.00 90.06 95 GLU A N 1
ATOM 788 C CA . GLU A 1 95 ? -0.918 -4.717 14.767 1.00 90.06 95 GLU A CA 1
ATOM 789 C C . GLU A 1 95 ? -0.237 -6.008 15.226 1.00 90.06 95 GLU A C 1
ATOM 791 O O . GLU A 1 95 ? 0.767 -6.414 14.641 1.00 90.06 95 GLU A O 1
ATOM 796 N N . SER A 1 96 ? -0.834 -6.714 16.192 1.00 90.50 96 SER A N 1
ATOM 797 C CA . SER A 1 96 ? -0.343 -8.025 16.631 1.00 90.50 96 SER A CA 1
ATOM 798 C C . SER A 1 96 ? -0.260 -9.019 15.470 1.00 90.50 96 SER A C 1
ATOM 800 O O . SER A 1 96 ? 0.742 -9.718 15.344 1.00 90.50 96 SER A O 1
ATOM 802 N N . TRP A 1 97 ? -1.261 -9.055 14.582 1.00 89.44 97 TRP A N 1
ATOM 803 C CA . TRP A 1 97 ? -1.226 -9.887 13.372 1.00 89.44 97 TRP A CA 1
ATOM 804 C C . TRP A 1 97 ? -0.150 -9.453 12.377 1.00 89.44 97 TRP A C 1
ATOM 806 O O . TRP A 1 97 ? 0.550 -10.302 11.821 1.00 89.44 97 TRP A O 1
ATOM 816 N N . ILE A 1 98 ? 0.017 -8.148 12.162 1.00 90.69 98 ILE A N 1
ATOM 817 C CA . ILE A 1 98 ? 1.034 -7.613 11.247 1.00 90.69 98 ILE A CA 1
ATOM 818 C C . ILE A 1 98 ? 2.452 -7.963 11.714 1.00 90.69 98 ILE A C 1
ATOM 820 O O . ILE A 1 98 ? 3.304 -8.272 10.881 1.00 90.69 98 ILE A O 1
ATOM 824 N N . LEU A 1 99 ? 2.696 -8.035 13.026 1.00 90.31 99 LEU A N 1
ATOM 825 C CA . LEU A 1 99 ? 3.981 -8.478 13.580 1.00 90.31 99 LEU A CA 1
ATOM 826 C C . LEU A 1 99 ? 4.337 -9.934 13.230 1.00 90.31 99 LEU A C 1
ATOM 828 O O . LEU A 1 99 ? 5.514 -10.291 13.280 1.00 90.31 99 LEU A O 1
ATOM 832 N N . PHE A 1 100 ? 3.369 -10.767 12.828 1.00 90.62 100 PHE A N 1
ATOM 833 C CA . PHE A 1 100 ? 3.630 -12.121 12.326 1.00 90.62 100 PHE A CA 1
ATOM 834 C C . PHE A 1 100 ? 3.960 -12.166 10.829 1.00 90.62 100 PHE A C 1
ATOM 836 O O . PHE A 1 100 ? 4.510 -13.167 10.368 1.00 90.62 100 PHE A O 1
ATOM 843 N N . ALA A 1 101 ? 3.685 -11.107 10.058 1.00 88.75 101 ALA A N 1
ATOM 844 C CA . ALA A 1 101 ? 3.963 -11.079 8.620 1.00 88.75 101 ALA A CA 1
ATOM 845 C C . ALA A 1 101 ? 5.435 -11.399 8.264 1.00 88.75 101 ALA A C 1
ATOM 847 O O . ALA A 1 101 ? 5.653 -12.180 7.334 1.00 88.75 101 ALA A O 1
ATOM 848 N N . PRO A 1 102 ? 6.455 -10.924 9.014 1.00 91.56 102 PRO A N 1
ATOM 849 C CA . PRO A 1 102 ? 7.845 -11.305 8.774 1.00 91.56 102 PRO A CA 1
ATOM 850 C C . PRO A 1 102 ? 8.112 -12.813 8.865 1.00 91.56 102 PRO A C 1
ATOM 852 O O . PRO A 1 102 ? 9.009 -13.300 8.183 1.00 91.56 102 PRO A O 1
ATOM 855 N N . LEU A 1 103 ? 7.343 -13.579 9.650 1.00 91.94 103 LEU A N 1
ATOM 856 C CA . LEU A 1 103 ? 7.515 -15.035 9.721 1.00 91.94 103 LEU A CA 1
ATOM 857 C C . LEU A 1 103 ? 7.169 -15.709 8.393 1.00 91.94 103 LEU A C 1
ATOM 859 O O . LEU A 1 103 ? 7.882 -16.619 7.977 1.00 91.94 103 LEU A O 1
ATOM 863 N N . LEU A 1 104 ? 6.122 -15.246 7.702 1.00 89.25 104 LEU A N 1
ATOM 864 C CA . LEU A 1 104 ? 5.798 -15.740 6.361 1.00 89.25 104 LEU A CA 1
ATOM 865 C C . LEU A 1 104 ? 6.929 -15.426 5.383 1.00 89.25 104 LEU A C 1
ATOM 867 O O . LEU A 1 104 ? 7.321 -16.293 4.607 1.00 89.25 104 LEU A O 1
ATOM 871 N N . THR A 1 105 ? 7.509 -14.228 5.471 1.00 89.88 105 THR A N 1
ATOM 872 C CA . THR A 1 105 ? 8.687 -13.859 4.677 1.00 89.88 105 THR A CA 1
ATOM 873 C C . THR A 1 105 ? 9.875 -14.774 4.969 1.00 89.88 105 THR A C 1
ATOM 875 O O . THR A 1 105 ? 10.537 -15.211 4.033 1.00 89.88 105 THR A O 1
ATOM 878 N N . ILE A 1 106 ? 10.138 -15.116 6.235 1.00 90.94 106 ILE A N 1
ATOM 879 C CA . ILE A 1 106 ? 11.209 -16.055 6.612 1.00 90.94 106 ILE A CA 1
ATOM 880 C C . ILE A 1 106 ? 10.939 -17.443 6.025 1.00 90.94 106 ILE A C 1
ATOM 882 O O . ILE A 1 106 ? 11.833 -18.028 5.418 1.00 90.94 106 ILE A O 1
ATOM 886 N N . ILE A 1 107 ? 9.714 -17.957 6.157 1.00 92.06 107 ILE A N 1
ATOM 887 C CA . ILE A 1 107 ? 9.326 -19.263 5.608 1.00 92.06 107 ILE A CA 1
ATOM 888 C C . ILE A 1 107 ? 9.509 -19.276 4.088 1.00 92.06 107 ILE A C 1
ATOM 890 O O . ILE A 1 107 ? 10.140 -20.187 3.557 1.00 92.06 107 ILE A O 1
ATOM 894 N N . PHE A 1 108 ? 9.022 -18.253 3.382 1.00 89.25 108 PHE A N 1
ATOM 895 C CA . PHE A 1 108 ? 9.205 -18.146 1.936 1.00 89.25 108 PHE A CA 1
ATOM 896 C C . PHE A 1 108 ? 10.670 -17.990 1.541 1.00 89.25 108 PHE A C 1
ATOM 898 O O . PHE A 1 108 ? 11.099 -18.608 0.572 1.00 89.25 108 PHE A O 1
ATOM 905 N N . SER A 1 109 ? 11.455 -17.228 2.301 1.00 90.62 109 SER A N 1
ATOM 906 C CA . SER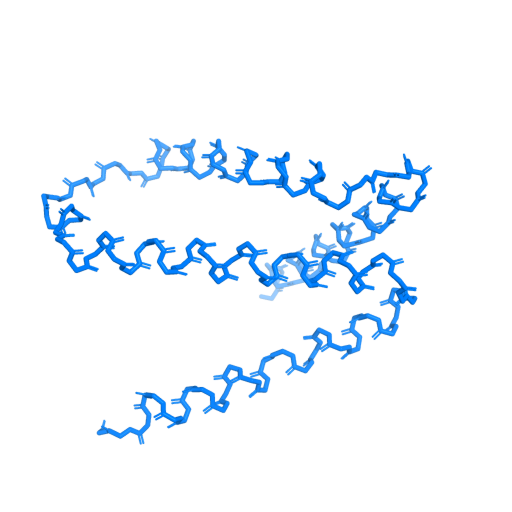 A 1 109 ? 12.893 -17.101 2.068 1.00 90.62 109 SER A CA 1
ATOM 907 C C . SER A 1 109 ? 13.588 -18.462 2.160 1.00 90.62 109 SER A C 1
ATOM 909 O O . SER A 1 109 ? 14.346 -18.833 1.269 1.00 90.62 109 SER A O 1
ATOM 911 N N . ILE A 1 110 ? 13.247 -19.272 3.166 1.00 92.19 110 ILE A N 1
ATOM 912 C CA . ILE A 1 110 ? 13.774 -20.636 3.291 1.00 92.19 110 ILE A CA 1
ATOM 913 C C . ILE A 1 110 ? 13.344 -21.510 2.104 1.00 92.19 110 ILE A C 1
ATOM 915 O O . ILE A 1 110 ? 14.166 -22.228 1.549 1.00 92.19 110 ILE A O 1
ATOM 919 N N . LEU A 1 111 ? 12.079 -21.447 1.688 1.00 90.12 111 LEU A N 1
ATOM 920 C CA . LEU A 1 111 ? 11.566 -22.299 0.611 1.00 90.12 111 LEU A CA 1
ATOM 921 C C . LEU A 1 111 ? 12.121 -21.942 -0.775 1.00 90.12 111 LEU A C 1
ATOM 923 O O . LEU A 1 111 ? 12.366 -22.841 -1.574 1.00 90.12 111 LEU A O 1
ATOM 927 N N . PHE A 1 112 ? 12.285 -20.651 -1.069 1.00 87.12 112 PHE A N 1
ATOM 928 C CA . PHE A 1 112 ? 12.611 -20.172 -2.416 1.00 87.12 112 PHE A CA 1
ATOM 929 C C . PHE A 1 112 ? 14.071 -19.759 -2.598 1.00 87.12 112 PHE A C 1
ATOM 931 O O . PHE A 1 112 ? 14.585 -19.879 -3.706 1.00 87.12 112 PHE A O 1
ATOM 938 N N . PHE A 1 113 ? 14.740 -19.279 -1.546 1.00 83.19 113 PHE A N 1
ATOM 939 C CA . PHE A 1 113 ? 16.133 -18.829 -1.627 1.00 83.19 113 PHE A CA 1
ATOM 940 C C . PHE A 1 113 ? 17.124 -19.816 -1.003 1.00 83.19 113 PHE A C 1
ATOM 942 O O . PHE A 1 113 ? 18.284 -19.816 -1.398 1.00 83.19 113 PHE A O 1
ATOM 949 N N . ASN A 1 114 ? 16.705 -20.681 -0.072 1.00 66.19 114 ASN A N 1
ATOM 950 C CA . ASN A 1 114 ? 17.624 -21.569 0.653 1.00 66.19 114 ASN A CA 1
ATOM 951 C C . ASN A 1 114 ? 17.840 -22.940 -0.027 1.00 66.19 114 ASN A C 1
ATOM 953 O O . ASN A 1 114 ? 17.818 -23.979 0.630 1.00 66.19 114 ASN A O 1
ATOM 957 N N . PHE A 1 115 ? 18.068 -22.931 -1.345 1.00 54.94 115 PHE A N 1
ATOM 958 C CA . PHE A 1 115 ? 18.563 -24.072 -2.130 1.00 54.94 115 PHE A CA 1
ATOM 959 C C . PHE A 1 115 ? 19.594 -23.607 -3.177 1.00 54.94 115 PHE A C 1
ATOM 961 O O . PHE A 1 115 ? 19.338 -23.658 -4.381 1.00 54.94 115 PHE A O 1
ATOM 968 N N . ASN A 1 116 ? 20.731 -23.098 -2.689 1.00 44.69 116 ASN A N 1
ATOM 969 C CA . ASN A 1 116 ? 22.108 -23.296 -3.185 1.00 44.69 116 ASN A CA 1
ATOM 970 C C . ASN A 1 116 ? 23.078 -22.411 -2.397 1.00 44.69 116 ASN A C 1
ATOM 972 O O . ASN A 1 116 ? 22.942 -21.171 -2.483 1.00 44.69 116 ASN A O 1
#

Secondary structure (DSSP, 8-state):
-HHHHHHHHHHHHHHHHHHHHHHHS---HHHHHHHHHHHHHHHHHHHHHHH-----GGGGSHHHHHHHHHHHHHHHHHHHHHHHHHHHS-HHHHHHHHTTHHHHHHHHHHHHH---

pLDDT: mean 89.95, std 7.17, range [44.69, 96.06]

Solvent-accessible surface area (backbone atoms only — not comparable to full-atom values): 6649 Å² total; per-residue (Å²): 108,70,68,56,55,49,49,53,51,51,50,55,50,50,55,51,50,50,43,47,48,42,62,76,66,62,53,55,66,70,61,52,50,51,52,51,54,50,51,48,51,53,52,51,52,52,48,37,71,74,77,56,82,81,85,57,76,69,65,72,32,70,69,47,47,52,52,52,51,51,50,50,54,50,50,53,53,51,50,52,52,48,55,49,46,48,65,74,46,56,70,73,60,39,51,57,54,56,69,48,51,60,55,56,52,52,52,49,44,49,74,74,61,68,82,125